Protein AF-A0A0L6VWZ2-F1 (afdb_monomer)

Solvent-accessible surface area (backbone atoms only — not comparable to full-atom values): 5139 Å² total; per-residue (Å²): 136,88,79,90,85,87,91,83,86,83,84,89,77,99,73,80,90,73,73,72,81,81,73,64,94,58,79,74,49,69,67,58,45,36,50,50,53,50,56,47,68,70,35,95,43,71,67,58,28,48,55,51,45,54,63,78,42,61,93,53,55,72,70,56,49,51,55,50,49,54,52,42,51,66,78,59,105

Nearest PDB structures (foldseek):
  4mal-assembly2_B  TM=3.393E-01  e=8.503E+00  Pseudomonas aeruginosa PAO1

Sequence (77 aa):
MMGAGMAASQAGCPMMGDSKAAGGMQHMDKESMCAMYRSLRDAPNEQARQAMMDRNMQGMSPGMRQHRMDMMRQECQ

Foldseek 3Di:
DDDDDDDDDDDDDPPDPPCPVVVDPPPQPLVNLLVLLVCLVPQPDPVSSVVSLCVVVVPDDPVRSVVSSVVSVVSND

Secondary structure (DSSP, 8-state):
--------------S------SS------HHHHHHHHHHHHS-SSHHHHHHHHHHHTTTS-HHHHHHHHHHHHHH--

Mean predicted aligned error: 14.3 Å

Structure (mmCIF, N/CA/C/O backbone):
data_AF-A0A0L6VWZ2-F1
#
_entry.id   AF-A0A0L6VWZ2-F1
#
loop_
_atom_site.group_PDB
_atom_site.id
_atom_site.type_symbol
_atom_site.label_atom_id
_atom_site.label_alt_id
_atom_site.label_comp_id
_atom_site.label_asym_id
_atom_site.label_entity_id
_atom_site.label_seq_id
_atom_site.pdbx_PDB_ins_code
_atom_site.Cartn_x
_atom_site.Cartn_y
_atom_site.Cartn_z
_atom_site.occupancy
_atom_site.B_iso_or_equiv
_atom_site.auth_seq_id
_atom_site.auth_comp_id
_atom_site.auth_asym_id
_atom_site.auth_atom_id
_atom_site.pdbx_PDB_model_num
ATOM 1 N N . MET A 1 1 ? 44.529 -28.909 28.434 1.00 44.84 1 MET A N 1
ATOM 2 C CA . MET A 1 1 ? 43.284 -29.687 28.265 1.00 44.84 1 MET A CA 1
ATOM 3 C C . MET A 1 1 ? 42.125 -28.868 28.820 1.00 44.84 1 MET A C 1
ATOM 5 O O . MET A 1 1 ? 42.213 -28.457 29.964 1.00 44.84 1 MET A O 1
ATOM 9 N N . MET A 1 2 ? 41.109 -28.648 27.973 1.00 47.62 2 MET A N 1
ATOM 10 C CA . MET A 1 2 ? 39.697 -28.313 28.258 1.00 47.62 2 MET A CA 1
ATOM 11 C C . MET A 1 2 ? 39.353 -26.977 28.941 1.00 47.62 2 MET A C 1
ATOM 13 O O . MET A 1 2 ? 39.381 -26.842 30.158 1.00 47.62 2 MET A O 1
ATOM 17 N N . GLY A 1 3 ? 38.938 -26.016 28.106 1.00 46.62 3 GLY A N 1
ATOM 18 C CA . GLY A 1 3 ? 38.175 -24.830 28.488 1.00 46.62 3 GLY A CA 1
ATOM 19 C C . GLY A 1 3 ? 36.662 -25.027 28.317 1.00 46.62 3 GLY A C 1
ATOM 20 O O . GLY A 1 3 ? 36.230 -25.871 27.539 1.00 46.62 3 GLY A O 1
ATOM 21 N N . ALA A 1 4 ? 35.912 -24.209 29.064 1.00 49.03 4 ALA A N 1
ATOM 22 C CA . ALA A 1 4 ? 34.502 -23.831 28.915 1.00 49.03 4 ALA A CA 1
ATOM 23 C C . ALA A 1 4 ? 33.490 -24.952 28.601 1.00 49.03 4 ALA A C 1
ATOM 25 O O . ALA A 1 4 ? 33.213 -25.274 27.448 1.00 49.03 4 ALA A O 1
ATOM 26 N N . GLY A 1 5 ? 32.835 -25.455 29.648 1.00 46.84 5 GLY A N 1
ATOM 27 C CA . GLY A 1 5 ? 31.616 -26.248 29.536 1.00 46.84 5 GLY A CA 1
ATOM 28 C C . GLY A 1 5 ? 30.625 -25.887 30.640 1.00 46.84 5 GLY A C 1
ATOM 29 O O . GLY A 1 5 ? 31.027 -25.714 31.784 1.00 46.84 5 GLY A O 1
ATOM 30 N N . MET A 1 6 ? 29.344 -25.848 30.259 1.00 48.00 6 MET A N 1
ATOM 31 C CA . MET A 1 6 ? 28.126 -25.803 31.088 1.00 48.00 6 MET A CA 1
ATOM 32 C C . MET A 1 6 ? 27.489 -24.436 31.378 1.00 48.00 6 MET A C 1
ATOM 34 O O . MET A 1 6 ? 27.586 -23.883 32.466 1.00 48.00 6 MET A O 1
ATOM 38 N N . ALA A 1 7 ? 26.662 -24.005 30.422 1.00 42.22 7 ALA A N 1
ATOM 39 C CA . ALA A 1 7 ? 25.359 -23.403 30.703 1.00 42.22 7 ALA A CA 1
ATOM 40 C C . ALA A 1 7 ? 24.371 -23.829 29.601 1.00 42.22 7 ALA A C 1
ATOM 42 O O . ALA A 1 7 ? 24.040 -23.069 28.698 1.00 42.22 7 ALA A O 1
ATOM 43 N N . ALA A 1 8 ? 23.947 -25.093 29.643 1.00 50.00 8 ALA A N 1
ATOM 44 C CA . ALA A 1 8 ? 22.859 -25.620 28.827 1.00 50.00 8 ALA A CA 1
ATOM 45 C C . ALA A 1 8 ? 21.795 -26.167 29.777 1.00 50.00 8 ALA A C 1
ATOM 47 O O . ALA A 1 8 ? 21.977 -27.247 30.329 1.00 50.00 8 ALA A O 1
ATOM 48 N N . SER A 1 9 ? 20.745 -25.375 30.013 1.00 50.72 9 SER A N 1
ATOM 49 C CA . SER A 1 9 ? 19.386 -25.788 30.404 1.00 50.72 9 SER A CA 1
ATOM 50 C C . SER A 1 9 ? 18.578 -24.545 30.778 1.00 50.72 9 SER A C 1
ATOM 52 O O . SER A 1 9 ? 18.512 -24.158 31.942 1.00 50.72 9 SER A O 1
ATOM 54 N N . GLN A 1 10 ? 17.925 -23.925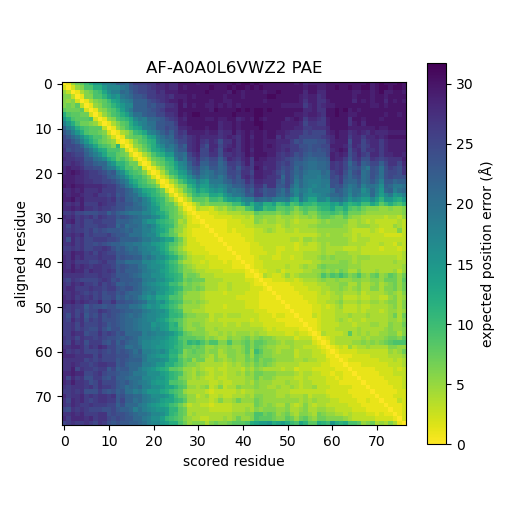 29.796 1.00 43.03 10 GLN A N 1
ATOM 55 C CA . GLN A 1 10 ? 16.652 -23.270 30.073 1.00 43.03 10 GLN A CA 1
ATOM 5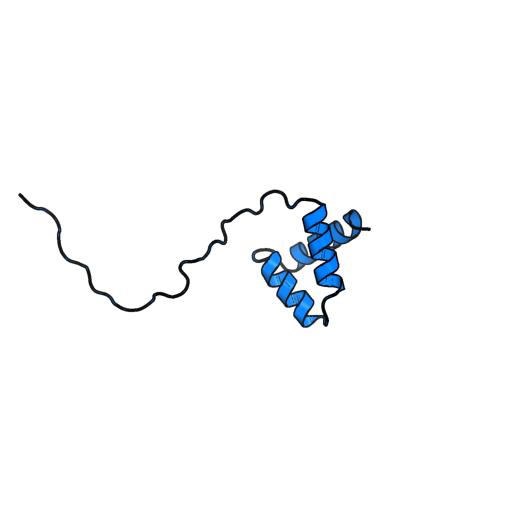6 C C . GLN A 1 10 ? 15.658 -23.709 29.002 1.00 43.03 10 GLN A C 1
ATOM 58 O O . GLN A 1 10 ? 15.807 -23.434 27.813 1.00 43.03 10 GLN A O 1
ATOM 63 N N . ALA A 1 11 ? 14.719 -24.527 29.458 1.00 48.22 11 ALA A N 1
ATOM 64 C CA . ALA A 1 11 ? 13.644 -25.106 28.691 1.00 48.22 11 ALA A CA 1
ATOM 65 C C . ALA A 1 11 ? 12.585 -24.049 28.354 1.00 48.22 11 ALA A C 1
ATOM 67 O O . ALA A 1 11 ? 12.253 -23.215 29.191 1.00 48.22 11 ALA A O 1
ATOM 68 N N . GLY A 1 12 ? 11.998 -24.186 27.163 1.00 46.41 12 GLY A N 1
ATOM 69 C CA . GLY A 1 12 ? 10.639 -23.725 26.886 1.00 46.41 12 GLY A CA 1
ATOM 70 C C . GLY A 1 12 ? 10.512 -22.344 26.252 1.00 46.41 12 GLY A C 1
ATOM 71 O O . GLY A 1 12 ? 10.155 -21.403 26.941 1.00 46.41 12 GLY A O 1
ATOM 72 N N . CYS A 1 13 ? 10.725 -22.274 24.931 1.00 39.12 13 CYS A N 1
ATOM 73 C CA . CYS A 1 13 ? 9.968 -21.445 23.976 1.00 39.12 13 CYS A CA 1
ATOM 74 C C . CYS A 1 13 ? 10.364 -21.814 22.525 1.00 39.12 13 CYS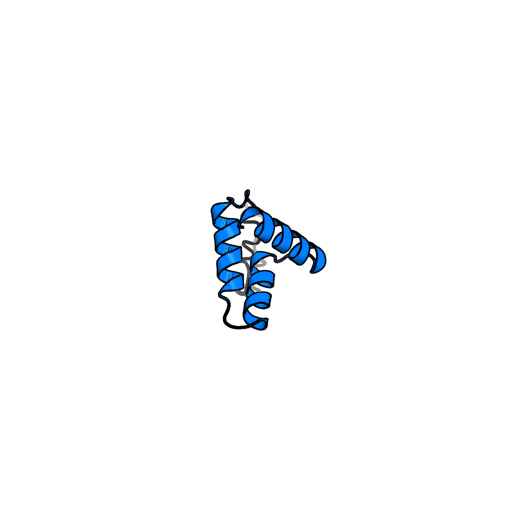 A C 1
ATOM 76 O O . CYS A 1 13 ? 11.101 -21.067 21.883 1.00 39.12 13 CYS A O 1
ATOM 78 N N . PRO A 1 14 ? 9.913 -22.949 21.953 1.00 47.47 14 PRO A N 1
ATOM 79 C CA . PRO A 1 14 ? 10.019 -23.176 20.517 1.00 47.47 14 PRO A CA 1
ATOM 80 C C . PRO A 1 14 ? 8.807 -22.538 19.828 1.00 47.47 14 PRO A C 1
ATOM 82 O O . PRO A 1 14 ? 7.956 -23.246 19.306 1.00 47.47 14 PRO A O 1
ATOM 85 N N . MET A 1 15 ? 8.663 -21.213 19.878 1.00 50.25 15 MET A N 1
ATOM 86 C CA . MET A 1 15 ? 7.601 -20.531 19.133 1.00 50.25 15 MET A CA 1
ATOM 87 C C . MET A 1 15 ? 8.139 -19.261 18.480 1.00 50.25 15 MET A C 1
ATOM 89 O O . MET A 1 15 ? 8.465 -18.287 19.147 1.00 50.25 15 MET A O 1
ATOM 93 N N . MET A 1 16 ? 8.163 -19.308 17.146 1.00 52.75 16 MET A N 1
ATOM 94 C CA . MET A 1 16 ? 8.328 -18.180 16.222 1.00 52.75 16 MET A CA 1
ATOM 95 C C . MET A 1 16 ? 9.752 -17.639 16.039 1.00 52.75 16 MET A C 1
ATOM 97 O O . MET A 1 16 ? 9.984 -16.439 15.957 1.00 52.75 16 MET A O 1
ATOM 101 N N . GLY A 1 17 ? 10.702 -18.554 15.852 1.00 40.16 17 GLY A N 1
ATOM 102 C CA . GLY A 1 17 ? 11.964 -18.287 15.156 1.00 40.16 17 GLY A CA 1
ATOM 103 C C . GLY A 1 17 ? 11.875 -18.534 13.645 1.00 40.16 17 GLY A C 1
ATOM 104 O O . GLY A 1 17 ? 12.847 -18.987 13.063 1.00 40.16 17 GLY A O 1
ATOM 105 N N . ASP A 1 18 ? 10.720 -18.291 13.019 1.00 41.88 18 ASP A N 1
ATOM 106 C CA . ASP A 1 18 ? 10.575 -18.239 11.555 1.00 41.88 18 ASP A CA 1
ATOM 107 C C . ASP A 1 18 ? 10.037 -16.860 11.168 1.00 41.88 18 ASP A C 1
ATOM 109 O O . ASP A 1 18 ? 9.044 -16.694 10.469 1.00 41.88 18 ASP A O 1
ATOM 113 N N . SER A 1 19 ? 10.706 -15.814 11.649 1.00 42.41 19 SER A N 1
ATOM 114 C CA . SER A 1 19 ? 10.626 -14.521 10.978 1.00 42.41 19 SER A CA 1
ATOM 115 C C . SER A 1 19 ? 11.534 -14.581 9.759 1.00 42.41 19 SER A C 1
ATOM 117 O O . SER A 1 19 ? 12.522 -13.856 9.643 1.00 42.41 19 SER A O 1
ATOM 119 N N . LYS A 1 20 ? 11.138 -15.413 8.794 1.00 42.78 20 LYS A N 1
ATOM 120 C CA . LYS A 1 20 ? 11.459 -15.257 7.378 1.00 42.78 20 LYS A CA 1
ATOM 121 C C . LYS A 1 20 ? 10.778 -13.980 6.850 1.00 42.78 20 LYS A C 1
ATOM 123 O O . LYS A 1 20 ? 10.085 -13.994 5.848 1.00 42.78 20 LYS A O 1
ATOM 128 N N . ALA A 1 21 ? 10.959 -12.855 7.540 1.00 43.59 21 ALA A N 1
ATOM 129 C CA . ALA A 1 21 ? 10.507 -1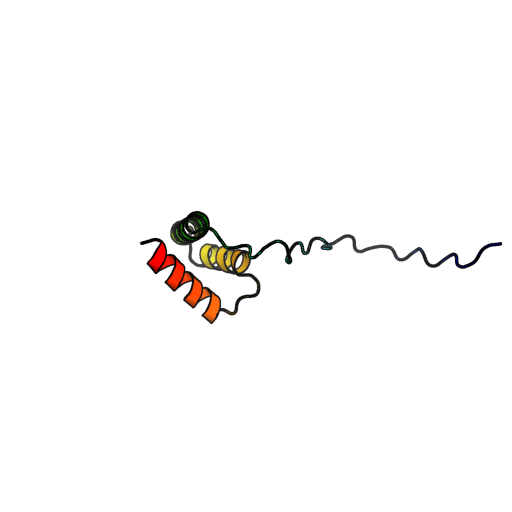1.527 7.135 1.00 43.59 21 ALA A CA 1
ATOM 130 C C . ALA A 1 21 ? 11.647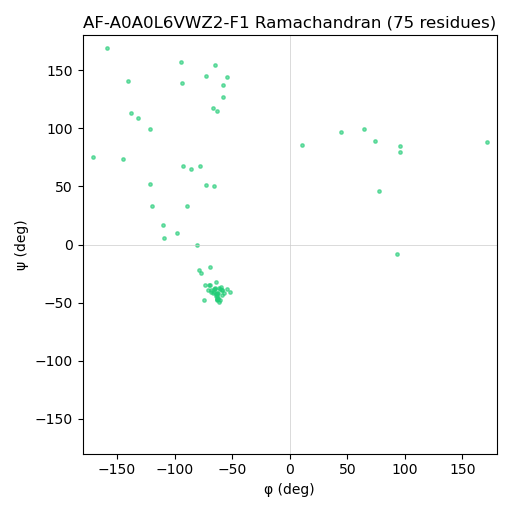 -10.724 6.478 1.00 43.59 21 ALA A C 1
ATOM 132 O O . ALA A 1 21 ? 11.511 -9.535 6.221 1.00 43.59 21 ALA A O 1
ATOM 133 N N . ALA A 1 22 ? 12.774 -11.383 6.184 1.00 42.69 22 ALA A N 1
ATOM 134 C CA . ALA A 1 22 ? 13.870 -10.872 5.358 1.00 42.69 22 ALA A CA 1
ATOM 135 C C . ALA A 1 22 ? 13.969 -11.612 4.005 1.00 42.69 22 ALA A C 1
ATOM 137 O O . ALA A 1 22 ? 14.991 -11.571 3.327 1.00 42.69 22 ALA A O 1
ATOM 138 N N . GLY A 1 23 ? 12.910 -12.325 3.608 1.00 35.78 23 GLY A N 1
ATOM 139 C CA . GLY A 1 23 ? 12.839 -13.089 2.365 1.00 35.78 23 GLY A CA 1
ATOM 140 C C . GLY A 1 23 ? 12.233 -12.280 1.225 1.00 35.78 23 GLY A C 1
ATOM 141 O O . GLY A 1 23 ? 11.139 -12.589 0.781 1.00 35.78 23 GLY A O 1
ATOM 142 N N . GLY A 1 24 ? 12.943 -11.252 0.766 1.00 40.75 24 GLY A N 1
ATOM 143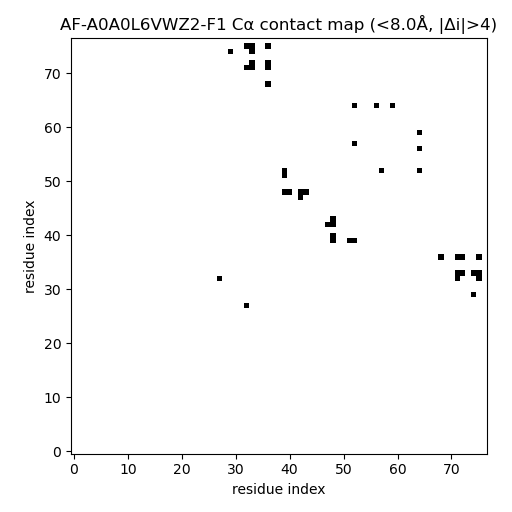 C CA . GLY A 1 24 ? 12.717 -10.665 -0.550 1.00 40.75 24 GLY A CA 1
ATOM 144 C C . GLY A 1 24 ? 11.460 -9.810 -0.710 1.00 40.75 24 GLY A C 1
ATOM 145 O O . GLY A 1 24 ? 10.485 -10.237 -1.315 1.00 40.75 24 GLY A O 1
ATOM 146 N N . MET A 1 25 ? 11.577 -8.509 -0.431 1.00 45.81 25 MET A N 1
ATOM 147 C CA . MET A 1 25 ? 10.962 -7.527 -1.340 1.00 45.81 25 MET A CA 1
ATOM 148 C C . MET A 1 25 ? 11.792 -7.467 -2.635 1.00 45.81 25 MET A C 1
ATOM 150 O O . MET A 1 25 ? 12.270 -6.414 -3.048 1.00 45.81 25 MET A O 1
ATOM 154 N N . GLN A 1 26 ? 12.047 -8.635 -3.229 1.00 46.81 26 GLN A N 1
ATOM 155 C CA . GLN A 1 26 ? 12.586 -8.742 -4.570 1.00 46.81 26 GLN A CA 1
ATOM 156 C C . GLN A 1 26 ? 11.481 -8.212 -5.466 1.00 46.81 26 GLN A C 1
ATOM 158 O O . GLN A 1 26 ? 10.367 -8.721 -5.395 1.00 46.81 26 GLN A O 1
ATOM 163 N N . HIS A 1 27 ? 11.775 -7.120 -6.170 1.00 51.22 27 HIS A N 1
ATOM 164 C CA . HIS A 1 27 ? 11.130 -6.686 -7.406 1.00 51.22 27 HIS A CA 1
ATOM 165 C C . HIS A 1 27 ? 9.852 -7.487 -7.714 1.00 51.22 27 HIS A C 1
ATOM 167 O O . HIS A 1 27 ? 9.918 -8.533 -8.351 1.00 51.22 27 HIS A O 1
ATOM 173 N N . MET A 1 28 ? 8.702 -7.086 -7.152 1.00 62.28 28 MET A N 1
ATOM 174 C CA . MET A 1 28 ? 7.462 -7.805 -7.447 1.00 62.28 28 MET A CA 1
ATOM 175 C C . MET A 1 28 ? 7.202 -7.635 -8.934 1.00 62.28 28 MET A C 1
ATOM 177 O O . MET A 1 28 ? 6.980 -6.514 -9.388 1.00 62.28 28 MET A O 1
ATOM 181 N N . ASP A 1 29 ? 7.247 -8.742 -9.665 1.00 75.88 29 ASP A N 1
ATOM 182 C CA . ASP A 1 29 ? 6.918 -8.754 -11.078 1.00 75.88 29 ASP A CA 1
ATOM 183 C C . ASP A 1 29 ? 5.523 -8.167 -11.295 1.00 75.88 29 ASP A C 1
ATOM 185 O O . ASP A 1 29 ? 4.615 -8.368 -10.476 1.00 75.88 29 ASP A O 1
ATOM 189 N N . LYS A 1 30 ? 5.342 -7.443 -12.401 1.00 77.31 30 LYS A N 1
ATOM 190 C CA . LYS A 1 30 ? 4.082 -6.750 -12.706 1.00 77.31 30 LYS A CA 1
ATOM 191 C C . LYS A 1 30 ? 2.888 -7.708 -12.662 1.00 77.31 30 LYS A C 1
ATOM 193 O O . LYS A 1 30 ? 1.834 -7.370 -12.131 1.00 77.31 30 LYS A O 1
ATOM 198 N N . GLU A 1 31 ? 3.066 -8.941 -13.130 1.00 82.12 31 GLU A N 1
ATOM 199 C CA . GLU A 1 31 ? 2.034 -9.980 -13.050 1.00 82.12 31 GLU A CA 1
ATOM 200 C C . GLU A 1 31 ? 1.669 -10.342 -11.605 1.00 82.12 31 GLU A C 1
ATOM 202 O O . GLU A 1 31 ? 0.489 -10.453 -11.275 1.00 82.12 31 GLU A O 1
ATOM 207 N N . SER A 1 32 ? 2.662 -10.456 -10.720 1.00 80.75 32 SER A N 1
ATOM 208 C CA . SER A 1 32 ? 2.446 -10.733 -9.292 1.00 80.75 32 SER A CA 1
ATOM 209 C C . SER A 1 32 ? 1.706 -9.582 -8.609 1.00 80.75 32 SER A C 1
ATOM 211 O O . SER A 1 32 ? 0.826 -9.794 -7.771 1.00 80.75 32 SER A O 1
ATOM 213 N N . MET A 1 33 ? 2.030 -8.354 -9.012 1.00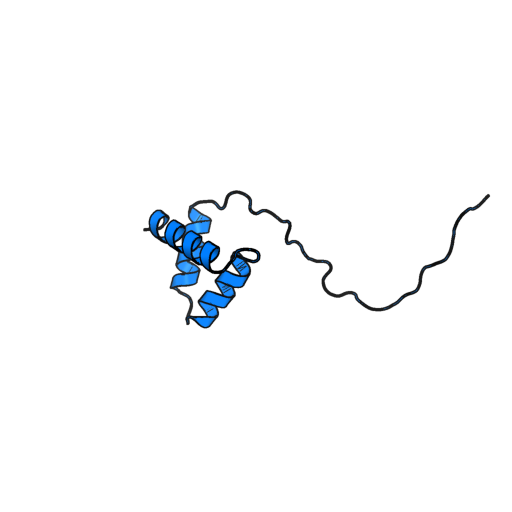 81.44 33 MET A N 1
ATOM 214 C CA . MET A 1 33 ? 1.377 -7.137 -8.551 1.00 81.44 33 MET A CA 1
ATOM 215 C C . MET A 1 33 ? -0.110 -7.116 -8.944 1.00 81.44 33 MET A C 1
ATOM 217 O O . MET A 1 33 ? -0.986 -6.911 -8.099 1.00 81.44 33 MET A O 1
ATOM 221 N N . CYS A 1 34 ? -0.416 -7.435 -10.203 1.00 86.44 34 CYS A N 1
ATOM 222 C CA . CYS A 1 34 ? -1.789 -7.502 -10.698 1.00 86.44 34 CYS A CA 1
ATOM 223 C C . CYS A 1 34 ? -2.576 -8.688 -10.141 1.00 86.44 34 CYS A C 1
ATOM 225 O O . CYS A 1 34 ? -3.772 -8.554 -9.863 1.00 86.44 34 CYS A O 1
ATOM 227 N N . ALA A 1 35 ? -1.922 -9.829 -9.918 1.00 87.88 35 ALA A N 1
ATOM 228 C CA . ALA A 1 35 ? -2.525 -10.981 -9.258 1.00 87.88 35 ALA A CA 1
ATOM 229 C C . ALA A 1 35 ? -2.929 -10.647 -7.816 1.00 87.88 35 ALA A C 1
ATOM 231 O O . ALA A 1 35 ? -4.039 -10.979 -7.390 1.00 87.88 35 ALA A O 1
ATOM 232 N N . MET A 1 36 ? -2.079 -9.920 -7.083 1.00 84.94 36 MET A N 1
ATOM 233 C CA . MET A 1 36 ? -2.421 -9.416 -5.754 1.00 84.94 36 MET A CA 1
ATOM 234 C C . MET A 1 36 ? -3.606 -8.445 -5.814 1.00 84.94 36 MET A C 1
ATOM 236 O O . MET A 1 36 ? -4.551 -8.594 -5.039 1.00 84.94 36 MET A O 1
ATOM 240 N N . TYR A 1 37 ? -3.591 -7.484 -6.744 1.00 86.88 37 TYR A N 1
ATOM 241 C CA . TYR A 1 37 ? -4.686 -6.525 -6.907 1.00 86.88 37 TYR A CA 1
ATOM 242 C C . TYR A 1 37 ? -6.024 -7.216 -7.214 1.00 86.88 37 TYR A C 1
ATOM 244 O O . TYR A 1 37 ? -7.036 -6.895 -6.588 1.00 86.88 37 TYR A O 1
ATOM 252 N N . ARG A 1 38 ? -6.031 -8.219 -8.106 1.00 87.81 38 ARG A N 1
ATOM 253 C CA . ARG A 1 38 ? -7.216 -9.058 -8.361 1.00 87.81 38 ARG A CA 1
ATOM 254 C C . ARG A 1 38 ? -7.663 -9.804 -7.114 1.00 87.81 38 ARG A C 1
ATOM 256 O O . ARG A 1 38 ? -8.823 -9.699 -6.749 1.00 87.81 38 ARG A O 1
ATOM 263 N N . SER A 1 39 ? -6.741 -10.452 -6.407 1.00 86.38 39 SER A N 1
ATOM 264 C CA . SER A 1 39 ? -7.058 -11.202 -5.182 1.00 86.38 39 SER A CA 1
ATOM 265 C C . SER A 1 39 ? -7.684 -10.314 -4.099 1.00 86.38 39 SER A C 1
ATOM 267 O O . SER A 1 39 ? -8.582 -10.735 -3.376 1.00 86.38 39 SER A O 1
ATOM 269 N N . LEU A 1 40 ? -7.234 -9.060 -4.000 1.00 84.88 40 LEU A N 1
ATOM 270 C CA . LEU A 1 40 ? -7.797 -8.066 -3.086 1.00 84.88 40 LEU A CA 1
ATOM 271 C C . LEU A 1 40 ? -9.165 -7.554 -3.548 1.00 84.88 40 LEU A C 1
ATOM 273 O O . LEU A 1 40 ? -10.019 -7.262 -2.713 1.00 84.88 40 LEU A O 1
ATOM 277 N N . ARG A 1 41 ? -9.381 -7.433 -4.859 1.00 84.50 41 ARG A N 1
ATOM 278 C CA . ARG A 1 41 ? -10.670 -7.041 -5.441 1.00 84.50 41 ARG A CA 1
ATOM 279 C C . ARG A 1 41 ? -11.719 -8.149 -5.313 1.00 84.50 41 ARG A C 1
ATOM 281 O O . ARG A 1 41 ? -12.867 -7.838 -5.019 1.00 84.50 41 ARG A O 1
ATOM 288 N N . ASP A 1 42 ? -11.314 -9.399 -5.499 1.00 87.88 42 ASP A N 1
ATOM 289 C CA . ASP A 1 42 ? -12.162 -10.591 -5.378 1.00 87.88 42 ASP A CA 1
ATOM 290 C C . ASP A 1 42 ? -12.355 -11.034 -3.917 1.00 87.88 42 ASP A C 1
ATOM 292 O O . ASP A 1 42 ? -13.056 -12.007 -3.638 1.00 87.88 42 ASP A O 1
ATOM 296 N N . ALA A 1 43 ? -11.745 -10.324 -2.961 1.00 87.44 43 ALA A N 1
ATOM 297 C CA . ALA A 1 43 ? -11.920 -10.597 -1.546 1.00 87.44 43 ALA A CA 1
ATOM 298 C C . ALA A 1 43 ? -13.409 -10.498 -1.150 1.00 87.44 43 ALA A C 1
ATOM 300 O O . ALA A 1 43 ? -14.089 -9.539 -1.523 1.00 87.44 43 ALA A O 1
ATOM 301 N N . PRO A 1 44 ? -13.919 -11.433 -0.330 1.00 84.88 44 PRO A N 1
ATOM 302 C CA . PRO A 1 44 ? -15.351 -11.541 -0.042 1.00 84.88 44 PRO A CA 1
ATOM 303 C C . PRO A 1 44 ? -15.904 -10.383 0.801 1.00 84.88 44 PRO A C 1
ATOM 305 O O . PRO A 1 44 ? -17.113 -10.179 0.852 1.00 84.88 44 PRO A O 1
ATOM 308 N N . ASN A 1 45 ? -15.042 -9.649 1.508 1.00 89.31 45 ASN A N 1
ATOM 309 C CA . ASN A 1 45 ? -15.411 -8.477 2.292 1.00 89.31 45 ASN A CA 1
ATOM 310 C C . ASN A 1 45 ? -14.196 -7.570 2.544 1.00 89.31 45 ASN A C 1
ATOM 312 O O . ASN A 1 45 ? -13.042 -7.942 2.309 1.00 89.31 45 ASN A O 1
ATOM 316 N N . GLU A 1 46 ? -14.472 -6.372 3.059 1.00 82.12 46 GLU A N 1
ATOM 317 C CA . GLU A 1 46 ? -13.458 -5.357 3.355 1.00 82.12 46 GLU A CA 1
ATOM 318 C C . GLU A 1 46 ? -12.435 -5.824 4.403 1.00 82.12 46 GLU A C 1
ATOM 320 O O . GLU A 1 46 ? -11.238 -5.586 4.248 1.00 82.12 46 GLU A O 1
ATOM 325 N N . GLN A 1 47 ? -12.882 -6.571 5.414 1.00 86.44 47 GLN A N 1
ATOM 326 C CA . GLN A 1 47 ? -12.025 -7.069 6.490 1.00 86.44 47 GLN A CA 1
ATOM 327 C C . GLN A 1 47 ? -11.007 -8.104 5.984 1.00 86.44 47 GLN A C 1
ATOM 329 O O . GLN A 1 47 ? -9.831 -8.051 6.343 1.00 86.44 47 GLN A O 1
ATOM 334 N N . ALA A 1 48 ? -11.424 -9.013 5.102 1.00 86.19 48 ALA A N 1
ATOM 335 C CA . ALA A 1 48 ? -10.555 -9.984 4.443 1.00 86.19 48 ALA A CA 1
ATOM 336 C C . ALA A 1 48 ? -9.544 -9.286 3.525 1.00 86.19 48 ALA A C 1
ATOM 338 O O . ALA A 1 48 ? -8.369 -9.659 3.491 1.00 86.19 48 ALA A O 1
ATOM 339 N N . ARG A 1 49 ? -9.980 -8.229 2.830 1.00 84.06 49 ARG A N 1
ATOM 340 C CA . ARG A 1 49 ? -9.110 -7.393 1.998 1.00 84.06 49 ARG A CA 1
ATOM 341 C C . ARG A 1 49 ? -8.033 -6.700 2.835 1.00 84.06 49 ARG A C 1
ATOM 343 O O . ARG A 1 49 ? -6.860 -6.746 2.471 1.00 84.06 49 ARG A O 1
ATOM 350 N N . GLN A 1 50 ? -8.403 -6.117 3.974 1.00 82.69 50 GLN A N 1
ATOM 351 C CA . GLN A 1 50 ? -7.454 -5.503 4.910 1.00 82.69 50 GLN A CA 1
ATOM 352 C C . GLN A 1 50 ? -6.497 -6.527 5.516 1.00 82.69 50 GLN A C 1
ATOM 354 O O . GLN A 1 50 ? -5.293 -6.300 5.488 1.00 82.69 50 GLN A O 1
ATOM 359 N N . ALA A 1 51 ? -6.982 -7.690 5.952 1.00 87.19 51 ALA A N 1
ATOM 360 C CA . ALA A 1 51 ? -6.116 -8.745 6.479 1.00 87.19 51 ALA A CA 1
ATOM 361 C C . ALA A 1 51 ? -5.087 -9.237 5.441 1.00 87.19 51 ALA A C 1
ATOM 363 O O . ALA A 1 51 ? -3.929 -9.492 5.781 1.00 87.19 51 ALA A O 1
ATOM 364 N N . MET A 1 52 ? -5.479 -9.343 4.167 1.00 85.88 52 MET A N 1
ATOM 365 C CA . MET A 1 52 ? -4.557 -9.678 3.077 1.00 85.88 52 MET A CA 1
ATOM 366 C C . MET A 1 52 ? -3.542 -8.563 2.806 1.00 85.88 52 MET A C 1
ATOM 368 O O . MET A 1 52 ? -2.363 -8.860 2.615 1.00 85.88 52 MET A O 1
ATOM 372 N N . MET A 1 53 ? -3.955 -7.292 2.834 1.00 83.69 53 MET A N 1
ATOM 373 C CA . MET A 1 53 ? -3.019 -6.169 2.707 1.00 83.69 53 MET A CA 1
ATOM 374 C C . MET A 1 53 ? -2.039 -6.093 3.870 1.00 83.69 53 MET A C 1
ATOM 376 O O . MET A 1 53 ? -0.852 -5.881 3.652 1.00 83.69 53 MET A O 1
ATOM 380 N N . ASP A 1 54 ? -2.508 -6.299 5.094 1.00 84.44 54 ASP A N 1
ATOM 381 C CA . ASP A 1 54 ? -1.673 -6.253 6.290 1.00 84.44 54 ASP A CA 1
ATOM 382 C C . ASP A 1 54 ? -0.621 -7.362 6.287 1.00 84.44 54 ASP A C 1
ATOM 384 O O . ASP A 1 54 ? 0.490 -7.159 6.776 1.00 84.44 54 ASP A O 1
ATOM 388 N N . ARG A 1 55 ? -0.947 -8.516 5.694 1.00 84.06 55 ARG A N 1
ATOM 389 C CA . ARG A 1 55 ? -0.003 -9.617 5.472 1.00 84.06 55 ARG A CA 1
ATOM 390 C C . ARG A 1 55 ? 0.976 -9.333 4.333 1.00 84.06 55 ARG A C 1
ATOM 392 O O . ARG A 1 55 ? 2.172 -9.512 4.520 1.00 84.06 55 ARG A O 1
ATOM 399 N N . ASN A 1 56 ? 0.498 -8.870 3.179 1.00 80.31 56 ASN A N 1
ATOM 400 C CA . ASN A 1 56 ? 1.345 -8.649 1.996 1.00 80.31 56 ASN A CA 1
ATOM 401 C C . ASN A 1 56 ? 2.189 -7.371 2.071 1.00 80.31 56 ASN A C 1
ATOM 403 O O . ASN A 1 56 ? 3.225 -7.262 1.420 1.00 80.31 56 ASN A O 1
ATOM 407 N N . MET A 1 57 ? 1.745 -6.391 2.852 1.00 81.25 57 MET A N 1
ATOM 408 C CA . MET A 1 57 ? 2.405 -5.100 3.047 1.00 81.25 57 MET A CA 1
ATOM 409 C C . MET A 1 57 ? 2.773 -4.892 4.517 1.00 81.25 57 MET A C 1
ATOM 411 O O . MET A 1 57 ? 2.744 -3.772 5.048 1.00 81.25 57 MET A O 1
ATOM 415 N N . GLN A 1 58 ? 3.096 -5.989 5.197 1.00 78.31 58 GLN A N 1
ATOM 416 C CA . GLN A 1 58 ? 3.596 -5.965 6.561 1.00 78.31 58 GLN A CA 1
ATOM 417 C C . GLN A 1 58 ? 4.879 -5.117 6.599 1.00 78.31 58 GLN A C 1
ATOM 419 O O . GLN A 1 58 ? 5.768 -5.280 5.768 1.00 78.31 58 GLN A O 1
ATOM 424 N N . GLY A 1 59 ? 4.929 -4.129 7.497 1.00 79.38 59 GLY A N 1
ATOM 425 C CA . GLY A 1 59 ? 6.014 -3.137 7.552 1.00 79.38 59 GLY A CA 1
ATOM 426 C C . GLY A 1 59 ? 5.778 -1.835 6.773 1.00 79.38 59 GLY A C 1
ATOM 427 O O . GLY A 1 59 ? 6.540 -0.891 6.948 1.00 79.38 59 GLY A O 1
ATOM 428 N N . MET A 1 60 ? 4.713 -1.726 5.969 1.00 81.38 60 MET A N 1
ATOM 429 C CA . MET A 1 60 ? 4.294 -0.449 5.370 1.00 81.38 60 MET A CA 1
ATOM 430 C C . MET A 1 60 ? 3.247 0.261 6.234 1.00 81.38 60 MET A C 1
ATOM 432 O O . MET A 1 60 ? 2.309 -0.370 6.721 1.00 81.38 60 MET A O 1
ATOM 436 N N . SER A 1 61 ? 3.375 1.582 6.375 1.00 85.69 61 SER A N 1
ATOM 437 C CA . SER A 1 61 ? 2.355 2.424 7.011 1.00 85.69 61 SER A CA 1
ATOM 438 C C . SER A 1 61 ? 1.050 2.425 6.203 1.00 85.69 61 SER A C 1
ATOM 440 O O . SER A 1 61 ? 1.104 2.282 4.980 1.00 85.69 61 SER A O 1
ATOM 442 N N . PRO A 1 62 ? -0.116 2.673 6.827 1.00 80.00 62 PRO A N 1
ATOM 443 C CA . PRO A 1 62 ? -1.410 2.669 6.137 1.00 80.00 62 PRO A CA 1
ATOM 444 C C . PRO A 1 62 ? -1.450 3.559 4.883 1.00 80.00 62 PRO A C 1
ATOM 446 O O . PRO A 1 62 ? -1.945 3.132 3.843 1.00 80.00 62 PRO A O 1
ATO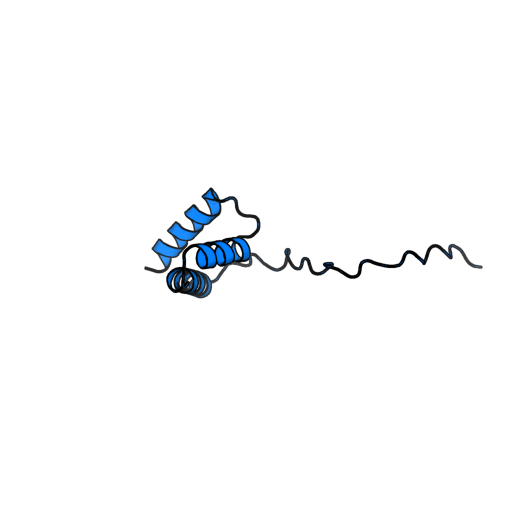M 449 N N . GLY A 1 63 ? -0.848 4.754 4.947 1.00 85.62 63 GLY A N 1
ATOM 450 C CA . GLY A 1 63 ? -0.741 5.656 3.794 1.00 85.62 63 GLY A CA 1
ATOM 451 C C . GLY A 1 63 ? 0.141 5.108 2.664 1.00 85.62 63 GLY A C 1
ATOM 452 O O . GLY A 1 63 ? -0.216 5.219 1.497 1.00 85.62 63 GLY A O 1
ATOM 453 N N . MET A 1 64 ? 1.248 4.434 2.996 1.00 85.19 64 MET A N 1
ATOM 454 C CA . MET A 1 64 ? 2.106 3.772 2.001 1.00 85.19 64 MET A CA 1
ATOM 455 C C . MET A 1 64 ? 1.420 2.559 1.36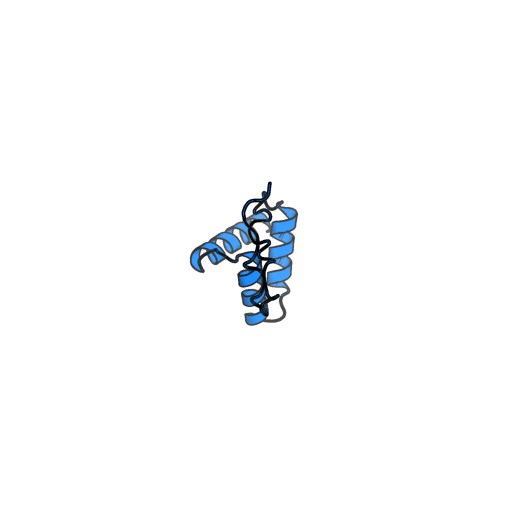9 1.00 85.19 64 MET A C 1
ATOM 457 O O . MET A 1 64 ? 1.598 2.311 0.179 1.00 85.19 64 MET A O 1
ATOM 461 N N . ARG A 1 65 ? 0.605 1.823 2.137 1.00 84.19 65 ARG A N 1
ATOM 462 C CA . ARG A 1 65 ? -0.208 0.716 1.611 1.00 84.19 65 ARG A CA 1
ATOM 463 C C . ARG A 1 65 ? -1.231 1.214 0.596 1.00 84.19 65 ARG A C 1
ATOM 465 O O . ARG A 1 65 ? -1.323 0.647 -0.488 1.00 84.19 65 ARG A O 1
ATOM 472 N N . GLN A 1 66 ? -1.953 2.291 0.918 1.00 82.88 66 GLN A N 1
ATOM 473 C CA . GLN A 1 66 ? -2.901 2.918 -0.011 1.00 82.88 66 GLN A CA 1
ATOM 474 C C . GLN A 1 66 ? -2.207 3.425 -1.272 1.00 82.88 66 GLN A C 1
ATOM 476 O O . GLN A 1 66 ? -2.609 3.053 -2.369 1.00 82.88 66 GLN A O 1
ATOM 481 N N . HIS A 1 67 ? -1.114 4.175 -1.123 1.00 85.94 67 HIS A N 1
ATOM 482 C CA . HIS A 1 67 ? -0.360 4.670 -2.271 1.00 85.94 67 HIS A CA 1
ATOM 483 C C . HIS A 1 67 ? 0.120 3.529 -3.177 1.00 85.94 67 HIS A C 1
ATOM 485 O O . HIS A 1 67 ? 0.000 3.597 -4.400 1.00 85.94 67 HIS A O 1
ATOM 491 N N . ARG A 1 68 ? 0.600 2.432 -2.579 1.00 84.38 68 ARG A N 1
ATOM 492 C CA . ARG A 1 68 ? 0.996 1.247 -3.334 1.00 84.38 68 ARG A CA 1
ATOM 493 C C . ARG A 1 68 ? -0.190 0.625 -4.063 1.00 84.38 68 ARG A C 1
ATOM 495 O O . ARG A 1 68 ? -0.055 0.326 -5.239 1.00 84.38 68 ARG A O 1
ATOM 502 N N . MET A 1 69 ? -1.348 0.483 -3.420 1.00 82.62 69 MET A N 1
ATOM 503 C CA . MET A 1 69 ? -2.570 -0.006 -4.073 1.00 82.62 69 MET A CA 1
ATOM 504 C C . MET A 1 69 ? -3.012 0.853 -5.253 1.00 82.62 69 MET A C 1
ATOM 506 O O . MET A 1 69 ? -3.446 0.297 -6.259 1.00 82.62 69 MET A O 1
ATOM 510 N N . ASP A 1 70 ? -2.899 2.175 -5.146 1.00 87.81 70 ASP A N 1
ATOM 511 C CA . ASP A 1 70 ? -3.243 3.086 -6.237 1.00 87.81 70 ASP A CA 1
ATOM 512 C C . ASP A 1 70 ? -2.300 2.912 -7.427 1.00 87.81 70 ASP A C 1
ATOM 514 O O . ASP A 1 70 ? -2.767 2.863 -8.566 1.00 87.81 70 ASP A O 1
ATOM 518 N N . MET A 1 71 ? -0.999 2.731 -7.177 1.00 85.94 71 MET A N 1
ATOM 519 C CA . MET A 1 71 ? -0.049 2.395 -8.241 1.00 85.94 71 MET A CA 1
ATOM 520 C C . MET A 1 71 ? -0.378 1.042 -8.879 1.00 85.94 71 MET A C 1
ATOM 522 O O . MET A 1 71 ? -0.504 0.963 -10.097 1.00 85.94 71 MET A O 1
ATOM 526 N N . MET A 1 72 ? -0.630 0.001 -8.073 1.00 84.56 72 MET A N 1
ATOM 527 C CA . MET A 1 72 ? -1.025 -1.315 -8.596 1.00 84.56 72 MET A CA 1
ATOM 528 C C . MET A 1 72 ? -2.313 -1.227 -9.422 1.00 84.56 72 MET A C 1
ATOM 530 O O . MET A 1 72 ? -2.431 -1.865 -10.461 1.00 84.56 72 MET A O 1
ATOM 534 N N . ARG A 1 73 ? -3.282 -0.408 -8.998 1.00 85.12 73 ARG A N 1
ATOM 535 C CA . ARG A 1 73 ? -4.521 -0.176 -9.746 1.00 85.12 73 ARG A CA 1
ATOM 536 C C . ARG A 1 73 ? -4.254 0.469 -11.102 1.00 85.12 73 ARG A C 1
ATOM 538 O O . ARG A 1 73 ? -4.899 0.076 -12.064 1.00 85.12 73 ARG A O 1
ATOM 545 N N . GLN A 1 74 ? -3.360 1.453 -11.170 1.00 85.69 74 GLN A N 1
ATOM 546 C CA . GLN A 1 74 ? -3.013 2.121 -12.427 1.00 85.69 74 GLN A CA 1
ATOM 547 C C . GLN A 1 74 ? -2.256 1.191 -13.378 1.00 85.69 74 GLN A C 1
ATOM 549 O O . GLN A 1 74 ? -2.512 1.210 -14.575 1.00 85.69 74 GLN A O 1
ATOM 554 N N . GLU A 1 75 ? -1.355 0.356 -12.861 1.00 82.69 75 GLU A N 1
ATOM 555 C CA . GLU A 1 75 ? -0.544 -0.540 -13.695 1.00 82.69 75 GLU A CA 1
ATOM 556 C C . GLU A 1 75 ? -1.281 -1.800 -14.168 1.00 82.69 75 GLU A C 1
ATOM 558 O O . GLU A 1 75 ? -0.862 -2.420 -15.152 1.00 82.69 75 GLU A O 1
ATOM 563 N N . CYS A 1 76 ? -2.340 -2.185 -13.452 1.00 81.88 76 CYS A N 1
ATOM 564 C CA . CYS A 1 76 ? -3.138 -3.388 -13.690 1.00 81.88 76 CYS A CA 1
ATOM 565 C C . CYS A 1 76 ? -4.543 -3.105 -14.244 1.00 81.88 76 CYS A C 1
ATOM 567 O O . CYS A 1 76 ? -5.350 -4.038 -14.344 1.00 81.88 76 CYS A O 1
ATOM 569 N N . GLN A 1 77 ? -4.838 -1.835 -14.545 1.00 67.00 77 GLN A N 1
ATOM 570 C CA . GLN A 1 77 ? -5.894 -1.442 -15.482 1.00 67.00 77 GLN A CA 1
ATOM 571 C C . GLN A 1 77 ? -5.504 -1.849 -16.902 1.00 67.00 77 GLN A C 1
ATOM 573 O O . GLN A 1 77 ? -6.423 -2.313 -17.613 1.00 67.00 77 GLN A O 1
#

pLDDT: mean 70.01, std 18.61, range [35.78, 89.31]

Radius of gyration: 20.5 Å; Cα contacts (8 Å, |Δi|>4): 23; chains: 1; bounding box: 59×35×47 Å